Protein AF-A0A966WHK3-F1 (afdb_monomer)

Nearest PDB structures (foldseek):
  3blx-assembly6_P  TM=6.405E-01  e=2.473E+00  Saccharomyces cerevisiae
  3blx-assembly1_D  TM=6.076E-01  e=2.832E+00  Saccharomyces cerevisiae
  5grh-assembly1_A  TM=6.487E-01  e=8.372E+00  Homo sapiens

Mean predicted aligned error: 7.24 Å

Foldseek 3Di:
DAAEAEAEDADPDPVPDQDPVRVVVLVVCCVVRVRYHYYYDYPVNVLVVCCVPPNDVSSVVVVPDDVDD

Radius of gyration: 14.17 Å; Cα contacts (8 Å, |Δi|>4): 52; chains: 1; bounding box: 31×21×35 Å

pLDDT: mean 80.75, std 10.64, range [43.66, 93.75]

Sequence (69 aa):
MVMQISQIFLTTDPEEKLSPFLKYATSTIDTVFPKANHVIYNNEQLRDFIASVYGEHVLWAYDSLRPFS

Structure (mmCIF, N/CA/C/O backbone):
data_AF-A0A966WHK3-F1
#
_entry.id   AF-A0A966WHK3-F1
#
loop_
_atom_site.group_PDB
_atom_site.id
_atom_site.type_symbol
_atom_site.label_atom_id
_atom_site.label_alt_id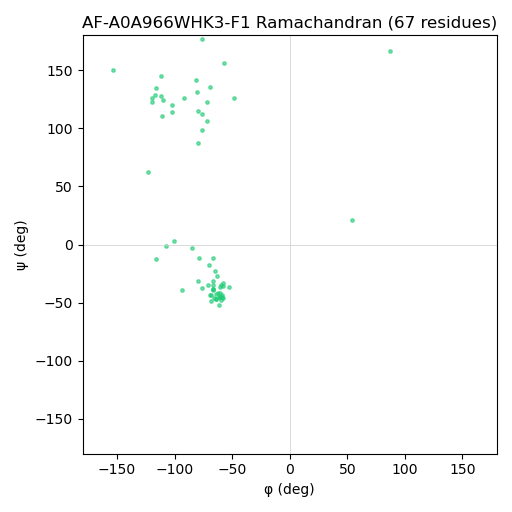
_atom_site.label_comp_id
_atom_site.label_asym_id
_atom_site.label_entity_id
_atom_site.label_seq_id
_atom_site.pdbx_PDB_ins_code
_atom_site.Cartn_x
_atom_site.Cartn_y
_atom_site.Cartn_z
_atom_site.occupancy
_atom_site.B_iso_or_equiv
_atom_site.auth_seq_id
_atom_site.auth_comp_id
_atom_site.auth_asym_id
_atom_site.auth_atom_id
_atom_site.pdbx_PDB_model_num
ATOM 1 N N . MET A 1 1 ? -14.507 -10.253 -12.246 1.00 58.41 1 MET A N 1
ATOM 2 C CA . MET A 1 1 ? -13.728 -9.678 -11.129 1.00 58.41 1 MET A CA 1
ATOM 3 C C . MET A 1 1 ? -12.326 -9.401 -11.631 1.00 58.41 1 MET A C 1
ATOM 5 O O . MET A 1 1 ? -11.744 -10.291 -12.235 1.00 58.41 1 MET A O 1
ATOM 9 N N . VAL A 1 2 ? -11.825 -8.179 -11.452 1.00 70.44 2 VAL A N 1
ATOM 10 C CA . VAL A 1 2 ? -10.421 -7.843 -11.735 1.00 70.44 2 VAL A CA 1
ATOM 11 C C . VAL A 1 2 ? -9.588 -8.295 -10.539 1.00 70.44 2 VAL A C 1
ATOM 13 O O . VAL A 1 2 ? -9.974 -8.039 -9.401 1.00 70.44 2 VAL A O 1
ATOM 16 N N . MET A 1 3 ? -8.491 -9.005 -10.793 1.00 80.12 3 MET A N 1
ATOM 17 C CA . MET A 1 3 ? -7.562 -9.435 -9.748 1.00 80.12 3 MET A CA 1
ATOM 18 C C . MET A 1 3 ? -6.829 -8.205 -9.186 1.00 80.12 3 MET A C 1
ATOM 20 O O . MET A 1 3 ? -6.410 -7.340 -9.952 1.00 80.12 3 MET A O 1
ATOM 24 N N . GLN A 1 4 ? -6.707 -8.105 -7.864 1.00 83.19 4 GLN A N 1
ATOM 25 C CA . GLN A 1 4 ? -5.988 -7.021 -7.184 1.00 83.19 4 GLN A CA 1
ATOM 26 C C . GLN A 1 4 ? -4.738 -7.611 -6.540 1.00 83.19 4 GLN A C 1
ATOM 28 O O . GLN A 1 4 ? -4.838 -8.609 -5.825 1.00 83.19 4 GLN A O 1
ATOM 33 N N . ILE A 1 5 ? -3.579 -7.016 -6.815 1.00 83.62 5 ILE A N 1
ATOM 34 C CA . ILE A 1 5 ? -2.312 -7.406 -6.198 1.00 83.62 5 ILE A CA 1
ATOM 35 C C . ILE A 1 5 ? -1.782 -6.194 -5.442 1.00 83.62 5 ILE A C 1
ATOM 37 O O . ILE A 1 5 ? -1.592 -5.122 -6.014 1.00 83.62 5 ILE A O 1
ATOM 41 N N . SER A 1 6 ? -1.549 -6.366 -4.146 1.00 82.62 6 SER A N 1
ATOM 42 C CA . SER A 1 6 ? -1.004 -5.321 -3.285 1.00 82.62 6 SER A CA 1
ATOM 43 C C . SER A 1 6 ? 0.342 -5.770 -2.742 1.00 82.62 6 SER A C 1
ATOM 45 O O . SER A 1 6 ? 0.455 -6.863 -2.186 1.00 82.62 6 SER A O 1
ATOM 47 N N . GLN A 1 7 ? 1.357 -4.925 -2.899 1.00 80.38 7 GLN A N 1
ATOM 48 C CA . GLN A 1 7 ? 2.665 -5.114 -2.283 1.00 80.38 7 GLN A CA 1
ATOM 49 C C . GLN A 1 7 ? 2.923 -3.973 -1.302 1.00 80.38 7 GLN A C 1
ATOM 51 O O . GLN A 1 7 ? 2.671 -2.808 -1.601 1.00 80.38 7 GLN A O 1
ATOM 56 N N . ILE A 1 8 ? 3.415 -4.320 -0.117 1.00 78.75 8 ILE A N 1
ATOM 57 C CA . ILE A 1 8 ? 3.746 -3.370 0.942 1.00 78.75 8 ILE A CA 1
ATOM 58 C C . ILE A 1 8 ? 5.264 -3.347 1.081 1.00 78.75 8 ILE A C 1
ATOM 60 O O . ILE A 1 8 ? 5.869 -4.391 1.333 1.00 78.75 8 ILE A O 1
ATOM 64 N N . PHE A 1 9 ? 5.869 -2.164 0.961 1.00 76.38 9 PHE A N 1
ATOM 65 C CA . PHE A 1 9 ? 7.283 -1.969 1.272 1.00 76.38 9 PHE A CA 1
ATOM 66 C C . PHE A 1 9 ? 7.430 -1.113 2.522 1.00 76.38 9 PHE A C 1
ATOM 68 O O . PHE A 1 9 ? 7.182 0.091 2.517 1.00 76.38 9 PHE A O 1
ATOM 75 N N . LEU A 1 10 ? 7.889 -1.753 3.596 1.00 72.12 10 LEU A N 1
ATOM 76 C CA . LEU A 1 10 ? 8.280 -1.076 4.826 1.00 72.12 10 LEU A CA 1
ATOM 77 C C . LEU A 1 10 ? 9.680 -0.493 4.623 1.00 72.12 10 LEU A C 1
ATOM 79 O O . LEU A 1 10 ? 10.685 -1.158 4.869 1.00 72.12 10 LEU A O 1
ATOM 83 N N . THR A 1 11 ? 9.742 0.726 4.093 1.00 67.38 11 THR A N 1
ATOM 84 C CA . THR A 1 11 ? 10.991 1.467 3.900 1.00 67.38 11 TH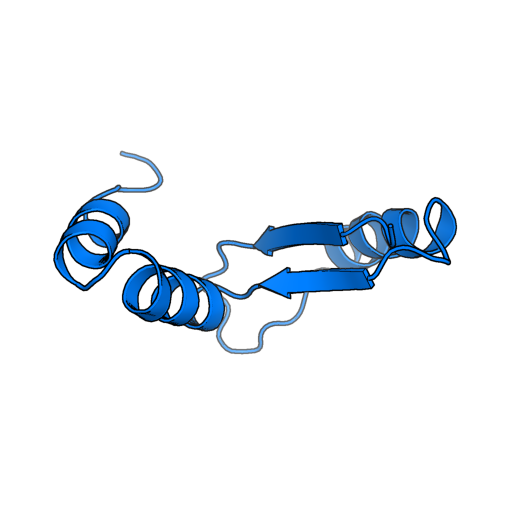R A CA 1
ATOM 85 C C . THR A 1 11 ? 11.046 2.673 4.828 1.00 67.38 11 T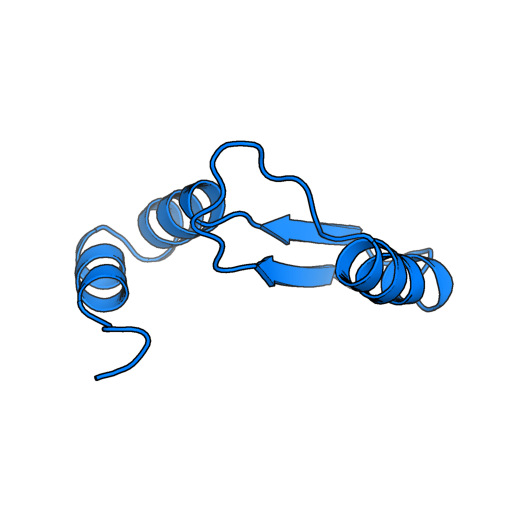HR A C 1
ATOM 87 O O . THR A 1 11 ? 10.030 3.305 5.110 1.00 67.38 11 THR A O 1
ATOM 90 N N . THR A 1 12 ? 12.248 2.989 5.300 1.00 64.25 12 THR A N 1
ATOM 91 C CA . THR A 1 12 ? 12.563 4.247 5.989 1.00 64.25 12 THR A CA 1
ATOM 92 C C . THR A 1 12 ? 13.251 5.249 5.058 1.00 64.25 12 THR A C 1
ATOM 94 O O . THR A 1 12 ? 13.689 6.292 5.529 1.00 64.25 12 THR A O 1
ATOM 97 N N . ASP A 1 13 ? 13.420 4.917 3.771 1.00 66.69 13 ASP A N 1
ATOM 98 C CA . ASP A 1 13 ? 14.020 5.804 2.770 1.00 66.69 13 ASP A CA 1
ATOM 99 C C . ASP A 1 13 ? 13.007 6.887 2.351 1.00 66.69 13 ASP A C 1
ATOM 101 O O . ASP A 1 13 ? 12.007 6.552 1.706 1.00 66.69 13 ASP A O 1
ATOM 105 N N . PRO A 1 14 ? 13.251 8.166 2.694 1.00 58.97 14 PRO A N 1
ATOM 106 C CA . PRO A 1 14 ? 12.343 9.264 2.378 1.00 58.97 14 PRO A CA 1
ATOM 107 C C . PRO A 1 14 ? 12.295 9.600 0.882 1.00 58.97 14 PRO A C 1
ATOM 109 O O . PRO A 1 14 ? 11.365 10.272 0.450 1.00 58.97 14 PRO A O 1
ATOM 112 N N . GLU A 1 15 ? 13.273 9.164 0.079 1.00 64.50 15 GLU A N 1
ATOM 113 C CA . GLU A 1 15 ? 13.247 9.375 -1.373 1.00 64.50 15 GLU A CA 1
ATOM 114 C C . GLU A 1 15 ? 12.450 8.292 -2.116 1.00 64.50 15 GLU A C 1
ATOM 116 O O . GLU A 1 15 ? 12.316 8.369 -3.339 1.00 64.50 15 GLU A O 1
ATOM 121 N N . GLU A 1 16 ? 11.943 7.277 -1.400 1.00 62.44 16 GLU A N 1
ATOM 122 C CA . GLU A 1 16 ? 11.084 6.201 -1.922 1.00 62.44 16 GLU A CA 1
ATOM 123 C C . GLU A 1 16 ? 11.669 5.456 -3.132 1.00 62.44 16 GLU A C 1
ATOM 125 O O . GLU A 1 16 ? 10.972 4.790 -3.908 1.00 62.44 16 GLU A O 1
ATOM 130 N N . LYS A 1 17 ? 12.988 5.535 -3.315 1.00 67.44 17 LYS A N 1
ATOM 131 C CA . LYS A 1 17 ? 13.657 4.894 -4.436 1.00 67.44 17 LYS A CA 1
ATOM 132 C C . LYS A 1 17 ? 13.756 3.409 -4.139 1.00 67.44 17 LYS A C 1
ATOM 134 O O . LYS A 1 17 ? 14.681 2.943 -3.481 1.00 67.44 17 LYS A O 1
ATOM 139 N N . LEU A 1 18 ? 12.828 2.642 -4.712 1.00 73.12 18 LEU A N 1
ATOM 140 C CA . LEU A 1 18 ? 12.990 1.195 -4.823 1.00 73.12 18 LEU A CA 1
ATOM 141 C C . LEU A 1 18 ? 14.393 0.902 -5.372 1.00 73.12 18 LEU A C 1
ATOM 143 O O . LEU A 1 18 ? 14.787 1.428 -6.425 1.00 73.12 18 LEU A O 1
ATOM 147 N N . SER A 1 19 ? 15.144 0.065 -4.655 1.00 79.94 19 SER A N 1
ATOM 148 C CA . SER A 1 19 ? 16.457 -0.379 -5.112 1.00 79.94 19 SER A CA 1
ATOM 149 C C . SER A 1 19 ? 16.329 -1.046 -6.490 1.00 79.94 19 SER A C 1
ATOM 151 O O . SER A 1 19 ? 15.255 -1.553 -6.831 1.00 79.94 19 SER A O 1
ATOM 153 N N . PRO A 1 20 ? 17.396 -1.093 -7.306 1.00 83.00 20 PRO A N 1
ATOM 154 C CA . PRO A 1 20 ? 17.337 -1.740 -8.619 1.00 83.00 20 PRO A CA 1
ATOM 155 C C . PRO A 1 20 ? 16.803 -3.179 -8.556 1.00 83.00 20 PRO A C 1
ATOM 157 O O . PRO A 1 20 ? 16.023 -3.591 -9.411 1.00 83.00 20 PRO A O 1
ATOM 160 N N . PHE A 1 21 ? 17.162 -3.911 -7.497 1.00 83.81 21 PHE A N 1
ATOM 161 C CA . PHE A 1 21 ? 16.649 -5.252 -7.238 1.00 83.81 21 PHE A CA 1
ATOM 162 C C . PHE A 1 21 ? 15.139 -5.260 -6.970 1.00 83.81 21 PHE A C 1
ATOM 164 O O . PHE A 1 21 ? 14.419 -6.059 -7.563 1.00 83.81 21 PHE A O 1
ATOM 171 N N . LEU A 1 22 ? 14.647 -4.359 -6.114 1.00 80.75 22 LEU A N 1
ATOM 172 C CA . LEU A 1 22 ? 13.221 -4.283 -5.803 1.00 80.75 22 LEU A CA 1
ATOM 173 C C . LEU A 1 22 ? 12.395 -3.851 -7.013 1.00 80.75 22 LEU A C 1
ATOM 175 O O . LEU A 1 22 ? 11.351 -4.442 -7.249 1.00 80.75 22 LEU A O 1
ATOM 179 N N . LYS A 1 23 ? 12.887 -2.906 -7.82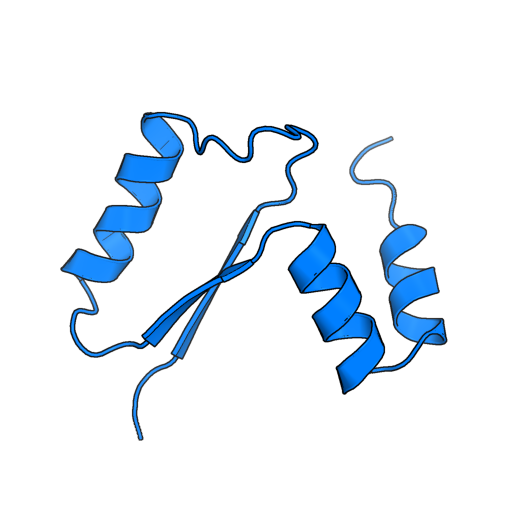4 1.00 83.12 23 LYS A N 1
ATOM 180 C CA . LYS A 1 23 ? 12.238 -2.524 -9.091 1.00 83.12 23 LYS A CA 1
ATOM 181 C C . LYS A 1 23 ? 12.115 -3.703 -10.045 1.00 83.12 23 LYS A C 1
ATOM 183 O O . LYS A 1 23 ? 11.070 -3.892 -10.659 1.00 83.12 23 LYS A O 1
ATOM 188 N N . TYR A 1 24 ? 13.178 -4.497 -10.162 1.00 84.69 24 TYR A N 1
ATOM 189 C CA . TYR A 1 24 ? 13.136 -5.711 -10.965 1.00 84.69 24 TYR A CA 1
ATOM 190 C C . TYR A 1 24 ? 12.086 -6.680 -10.413 1.00 84.69 24 TYR A C 1
ATOM 192 O O . TYR A 1 24 ? 11.187 -7.084 -11.146 1.00 84.69 24 TYR A O 1
ATOM 200 N N . ALA A 1 25 ? 12.136 -6.984 -9.114 1.00 83.50 25 ALA A N 1
ATOM 201 C CA . ALA A 1 25 ? 11.203 -7.906 -8.477 1.00 83.50 25 ALA A CA 1
ATOM 202 C C . ALA A 1 25 ? 9.736 -7.464 -8.630 1.00 83.50 25 ALA A C 1
ATOM 204 O O . ALA A 1 25 ? 8.905 -8.276 -9.031 1.00 83.50 25 ALA A O 1
ATOM 205 N N . THR A 1 26 ? 9.411 -6.191 -8.392 1.00 84.88 26 THR A N 1
ATOM 206 C CA . THR A 1 26 ? 8.035 -5.685 -8.531 1.00 84.88 26 THR A CA 1
ATOM 207 C C . THR A 1 26 ? 7.562 -5.702 -9.983 1.00 84.88 26 THR A C 1
ATOM 209 O O . THR A 1 26 ? 6.433 -6.105 -10.244 1.00 84.88 26 THR A O 1
ATOM 212 N N . SER A 1 27 ? 8.433 -5.390 -10.949 1.00 84.69 27 SER A N 1
ATOM 213 C CA . SER A 1 27 ? 8.076 -5.417 -12.379 1.00 84.69 27 SER A CA 1
ATOM 214 C C . SER A 1 27 ? 7.733 -6.816 -12.913 1.00 84.69 27 SER A C 1
ATOM 216 O O . SER A 1 27 ? 7.006 -6.956 -13.902 1.00 84.69 27 SER A O 1
ATOM 218 N N . THR A 1 28 ? 8.210 -7.881 -12.253 1.00 87.06 28 THR A N 1
ATOM 219 C CA . THR A 1 28 ? 7.824 -9.251 -12.629 1.00 87.06 28 THR A CA 1
ATOM 220 C C . THR A 1 28 ? 6.344 -9.517 -12.364 1.00 87.06 28 THR A C 1
ATOM 222 O O . THR A 1 28 ? 5.716 -10.239 -13.135 1.00 87.06 28 THR A O 1
ATOM 225 N N . ILE A 1 29 ? 5.757 -8.885 -11.342 1.00 85.31 29 ILE A N 1
ATOM 226 C CA . ILE A 1 29 ? 4.327 -8.994 -11.035 1.00 85.31 29 ILE A CA 1
ATOM 227 C C . ILE A 1 29 ? 3.497 -8.377 -12.159 1.00 85.31 29 ILE A C 1
ATOM 229 O O . ILE A 1 29 ? 2.580 -9.029 -12.655 1.00 85.31 29 ILE A O 1
ATOM 233 N N . ASP A 1 30 ? 3.871 -7.185 -12.627 1.00 84.44 30 ASP A N 1
ATOM 234 C CA . ASP A 1 30 ? 3.195 -6.521 -13.751 1.00 84.44 30 ASP A CA 1
ATOM 235 C C . ASP A 1 30 ? 3.274 -7.362 -15.034 1.00 84.44 30 ASP A C 1
ATOM 237 O O . ASP A 1 30 ? 2.318 -7.447 -15.805 1.00 84.44 30 ASP A O 1
ATOM 241 N N . THR A 1 31 ? 4.409 -8.036 -15.237 1.00 86.50 31 THR A N 1
ATOM 242 C CA . THR A 1 31 ? 4.644 -8.902 -16.399 1.00 86.50 31 THR A CA 1
ATOM 243 C C . THR A 1 31 ? 3.781 -10.165 -16.358 1.00 86.50 31 THR A C 1
ATOM 245 O O . THR A 1 31 ? 3.220 -10.570 -17.376 1.00 86.50 31 THR A O 1
ATOM 248 N N . VAL A 1 32 ? 3.670 -10.804 -15.191 1.00 89.75 32 VAL A N 1
ATOM 249 C CA . VAL A 1 32 ? 2.925 -12.063 -15.022 1.00 89.75 32 VAL A CA 1
ATOM 250 C C . VAL A 1 32 ? 1.417 -11.817 -14.926 1.00 89.75 32 VAL A C 1
ATOM 252 O O . VAL A 1 32 ? 0.626 -12.636 -15.397 1.00 89.75 32 VAL A O 1
ATOM 255 N N . PHE A 1 33 ? 1.002 -10.677 -14.369 1.00 86.75 33 PHE A N 1
ATOM 256 C CA . PHE A 1 33 ? -0.398 -10.332 -14.134 1.00 86.75 33 PHE A CA 1
ATOM 257 C C . PHE A 1 33 ? -0.795 -9.006 -14.808 1.00 86.75 33 PHE A C 1
ATOM 259 O O . PHE A 1 33 ? -1.268 -8.090 -14.140 1.00 86.75 33 PHE A O 1
ATOM 266 N N . PRO A 1 34 ? -0.729 -8.902 -16.148 1.00 83.25 34 PRO A N 1
ATOM 267 C CA . PRO A 1 34 ? -0.894 -7.634 -16.875 1.00 83.25 34 PRO A CA 1
ATOM 268 C C . PRO A 1 34 ? -2.302 -7.022 -16.799 1.00 83.25 34 PRO A C 1
ATOM 270 O O . PRO A 1 34 ? -2.524 -5.899 -17.240 1.00 83.25 34 PRO A O 1
ATOM 273 N N . LYS A 1 35 ? -3.288 -7.776 -16.300 1.00 84.94 35 LYS A N 1
ATOM 274 C CA . LYS A 1 35 ? -4.671 -7.313 -16.093 1.00 84.94 35 LYS A CA 1
ATOM 275 C C . LYS A 1 35 ? -5.012 -7.115 -14.619 1.00 84.94 35 LYS A C 1
ATOM 277 O O . LYS A 1 35 ? -6.155 -6.773 -14.316 1.00 84.94 35 LYS A O 1
ATOM 282 N N . ALA A 1 36 ? -4.076 -7.401 -13.717 1.00 83.56 36 ALA A N 1
ATOM 283 C CA . ALA A 1 36 ? -4.259 -7.118 -12.310 1.00 83.56 36 ALA A CA 1
ATOM 284 C C . ALA A 1 36 ? -3.945 -5.647 -12.057 1.00 83.56 36 ALA A C 1
ATOM 286 O O . ALA A 1 36 ? -3.026 -5.082 -12.644 1.00 83.56 36 ALA A O 1
ATOM 287 N N . ASN A 1 37 ? -4.718 -5.027 -11.177 1.00 80.06 37 ASN A N 1
ATOM 288 C CA . ASN A 1 37 ? -4.347 -3.722 -10.663 1.00 80.06 37 ASN A CA 1
ATOM 289 C C . ASN A 1 37 ? -3.288 -3.943 -9.580 1.00 80.06 37 ASN A C 1
ATOM 291 O O . ASN A 1 37 ? -3.566 -4.604 -8.574 1.00 80.06 37 ASN A O 1
ATOM 295 N N . HIS A 1 38 ? -2.080 -3.453 -9.836 1.00 84.44 38 HIS A N 1
ATOM 296 C CA . HIS A 1 38 ? -0.944 -3.587 -8.941 1.00 84.44 38 HIS A CA 1
ATOM 297 C C . HIS A 1 38 ? -0.727 -2.274 -8.191 1.00 84.44 38 HIS A C 1
ATOM 299 O O . HIS A 1 38 ? -0.508 -1.228 -8.800 1.00 84.44 38 HIS A O 1
ATOM 305 N N . VAL A 1 39 ? -0.813 -2.331 -6.863 1.00 81.00 39 VAL A N 1
ATOM 306 C CA . VAL A 1 39 ? -0.597 -1.172 -5.992 1.00 81.00 39 VAL A CA 1
ATOM 307 C C . VAL A 1 39 ? 0.571 -1.455 -5.065 1.00 81.00 39 VAL A C 1
ATOM 309 O O . VAL A 1 39 ? 0.582 -2.457 -4.345 1.00 81.00 39 VAL A O 1
ATOM 312 N N . ILE A 1 40 ? 1.541 -0.547 -5.083 1.00 80.06 40 ILE A N 1
ATOM 313 C CA . ILE A 1 40 ? 2.679 -0.552 -4.175 1.00 80.06 40 ILE A CA 1
ATOM 314 C C . ILE A 1 40 ? 2.411 0.501 -3.102 1.00 80.06 40 ILE A C 1
ATOM 316 O O . ILE A 1 40 ? 2.358 1.686 -3.417 1.00 80.06 40 ILE A O 1
ATOM 320 N N . TYR A 1 41 ? 2.232 0.062 -1.857 1.00 76.50 41 TYR A N 1
ATOM 321 C CA . TYR A 1 41 ? 2.038 0.951 -0.714 1.00 76.50 41 TYR A CA 1
ATOM 322 C C . TYR A 1 41 ? 3.382 1.258 -0.055 1.00 76.50 41 TYR A C 1
ATOM 324 O O . TYR A 1 41 ? 4.114 0.337 0.335 1.00 76.50 41 TYR A O 1
ATOM 332 N N . ASN A 1 42 ? 3.684 2.547 0.093 1.00 77.62 42 ASN A N 1
ATOM 333 C CA . ASN A 1 42 ? 4.729 3.013 1.000 1.00 77.62 42 ASN A CA 1
ATOM 334 C C . ASN A 1 42 ? 4.231 2.962 2.464 1.00 77.62 42 ASN A C 1
ATOM 336 O O . ASN A 1 42 ? 3.077 2.616 2.744 1.00 77.62 42 ASN A O 1
ATOM 340 N N . ASN A 1 43 ? 5.108 3.292 3.415 1.00 80.00 43 ASN A N 1
ATOM 341 C CA . ASN A 1 43 ? 4.768 3.2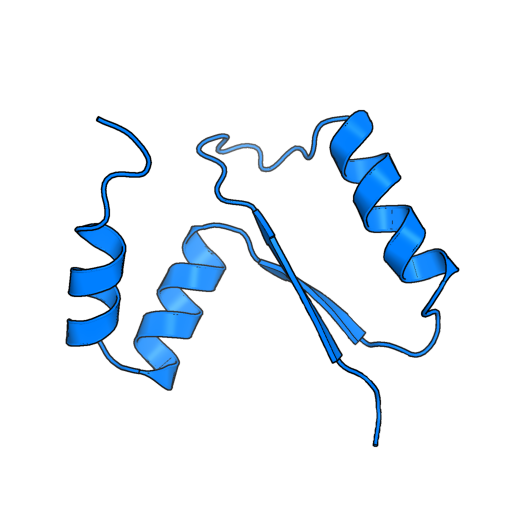05 4.834 1.00 80.00 43 ASN A CA 1
ATOM 342 C C . ASN A 1 43 ? 3.674 4.211 5.250 1.00 80.00 43 ASN A C 1
ATOM 344 O O . ASN A 1 43 ? 2.800 3.852 6.032 1.00 80.00 43 ASN A O 1
ATOM 348 N N . GLU A 1 44 ? 3.670 5.439 4.721 1.00 83.44 44 GLU A N 1
ATOM 349 C CA . GLU A 1 44 ? 2.621 6.432 5.020 1.00 83.44 44 GLU A CA 1
ATOM 350 C C . GLU A 1 44 ? 1.264 6.030 4.435 1.00 83.44 44 GLU A C 1
ATOM 352 O O . GLU A 1 44 ? 0.279 5.961 5.161 1.00 83.44 44 GLU A O 1
ATOM 357 N N . GLN A 1 45 ? 1.218 5.649 3.161 1.00 84.81 45 GLN A N 1
ATOM 358 C CA . GLN A 1 45 ? 0.019 5.168 2.477 1.00 84.81 45 GLN A CA 1
ATOM 359 C C . GLN A 1 45 ? -0.575 3.941 3.171 1.00 84.81 45 GLN A C 1
ATOM 361 O O . GLN A 1 45 ? -1.795 3.787 3.220 1.00 84.81 45 GLN A O 1
ATOM 366 N N . LEU A 1 46 ? 0.269 3.060 3.717 1.00 84.88 46 LEU A N 1
ATOM 367 C CA . LEU A 1 46 ? -0.194 1.938 4.524 1.00 84.88 46 LEU A CA 1
ATOM 368 C C . LEU A 1 46 ? -0.795 2.406 5.854 1.00 84.88 46 LEU A C 1
ATOM 370 O O . LEU A 1 46 ? -1.851 1.907 6.237 1.00 84.88 46 LEU A O 1
ATOM 374 N N . ARG A 1 47 ? -0.160 3.356 6.550 1.00 88.31 47 ARG A N 1
ATOM 375 C CA . ARG A 1 47 ? -0.698 3.933 7.793 1.00 88.31 47 ARG A CA 1
ATOM 376 C C . ARG A 1 47 ? -2.051 4.605 7.546 1.00 88.31 47 ARG A C 1
ATOM 378 O O . ARG A 1 47 ? -2.996 4.324 8.278 1.00 88.31 47 ARG A O 1
ATOM 385 N N . ASP A 1 48 ? -2.169 5.391 6.478 1.00 90.06 48 ASP A N 1
ATOM 386 C CA . ASP A 1 48 ? -3.413 6.050 6.061 1.00 90.06 48 ASP A CA 1
ATOM 387 C C . ASP A 1 48 ? -4.503 5.032 5.701 1.00 90.06 48 ASP A C 1
ATOM 389 O O . ASP A 1 48 ? -5.669 5.168 6.088 1.00 90.06 48 ASP A O 1
ATOM 393 N N . PHE A 1 49 ? -4.133 3.964 4.991 1.00 88.00 49 PHE A N 1
ATOM 394 C CA . PHE A 1 49 ? -5.042 2.861 4.695 1.00 88.00 49 PHE A CA 1
ATOM 395 C C . PHE A 1 49 ? -5.528 2.174 5.978 1.00 88.00 49 PHE A C 1
ATOM 397 O O . PHE A 1 49 ? -6.724 1.933 6.136 1.00 88.00 49 PHE A O 1
ATOM 404 N N . ILE A 1 50 ? -4.627 1.893 6.923 1.00 90.38 50 ILE A N 1
ATOM 405 C CA . ILE A 1 50 ? -4.992 1.251 8.188 1.00 90.38 50 ILE A CA 1
ATOM 406 C C . ILE A 1 50 ? -5.927 2.152 9.001 1.00 90.38 50 ILE A C 1
ATOM 408 O O . ILE A 1 50 ? -6.969 1.683 9.460 1.00 90.38 50 ILE A O 1
ATOM 412 N N . ALA A 1 51 ? -5.597 3.438 9.136 1.00 93.44 51 ALA A N 1
ATOM 413 C CA . ALA A 1 51 ? -6.426 4.403 9.851 1.00 93.44 51 ALA A CA 1
ATOM 414 C C . ALA A 1 51 ? -7.818 4.538 9.222 1.00 93.44 51 ALA A C 1
ATOM 416 O O . ALA A 1 51 ? -8.822 4.502 9.932 1.00 93.44 51 ALA A O 1
ATOM 417 N N . SER A 1 52 ? -7.894 4.636 7.891 1.00 93.75 52 SER A N 1
ATOM 418 C CA . SER A 1 52 ? -9.166 4.826 7.184 1.00 93.75 52 SER A CA 1
ATOM 419 C C . SER A 1 52 ? -10.071 3.592 7.196 1.00 93.75 52 SER A C 1
ATOM 421 O O . SER A 1 52 ? -11.290 3.740 7.265 1.00 93.75 52 SER A O 1
ATOM 423 N N . VAL A 1 53 ? -9.506 2.381 7.144 1.00 93.25 53 VAL A N 1
ATOM 424 C CA . VAL A 1 53 ? -10.291 1.136 7.058 1.00 93.25 53 VAL A CA 1
ATOM 425 C C . VAL A 1 53 ? -10.570 0.523 8.428 1.00 93.25 53 VAL A C 1
ATOM 427 O O . VAL A 1 53 ? -11.665 0.010 8.658 1.00 93.25 53 VAL A O 1
ATOM 430 N N . TYR A 1 54 ? -9.599 0.565 9.341 1.00 91.94 54 TYR A N 1
ATOM 431 C CA . TYR A 1 54 ? -9.658 -0.144 10.624 1.00 91.94 54 TYR A CA 1
ATOM 432 C C . TYR A 1 54 ? -9.660 0.790 11.842 1.00 91.94 54 TYR A C 1
ATOM 434 O O . TYR A 1 54 ? -9.986 0.355 12.947 1.00 91.94 54 TYR A O 1
ATOM 442 N N . GLY A 1 55 ? -9.360 2.077 11.652 1.00 92.75 55 GLY A N 1
ATOM 443 C CA . GLY A 1 55 ? -9.367 3.093 12.700 1.00 92.75 55 GLY A CA 1
ATOM 444 C C . GLY A 1 55 ? -8.051 3.221 13.473 1.00 92.75 55 GLY A C 1
ATOM 445 O O . GLY A 1 55 ? -7.175 2.355 13.447 1.00 92.75 55 GLY A O 1
ATOM 446 N N . GLU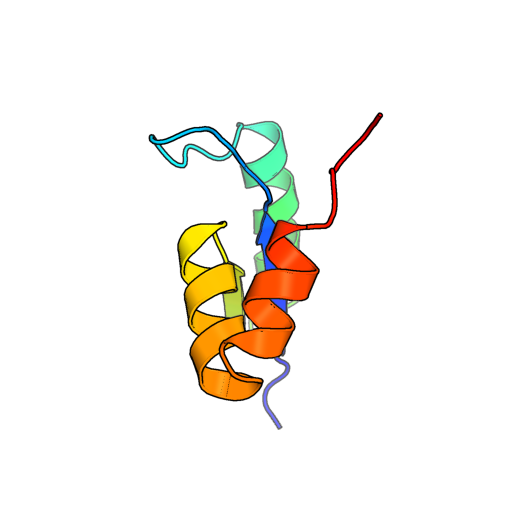 A 1 56 ? -7.951 4.315 14.231 1.00 92.56 56 GLU A N 1
ATOM 447 C CA . GLU A 1 56 ? -6.735 4.747 14.946 1.00 92.56 56 GLU A CA 1
ATOM 448 C C . GLU A 1 56 ? -6.177 3.716 15.938 1.00 92.56 56 GLU A C 1
ATOM 450 O O . GLU A 1 56 ? -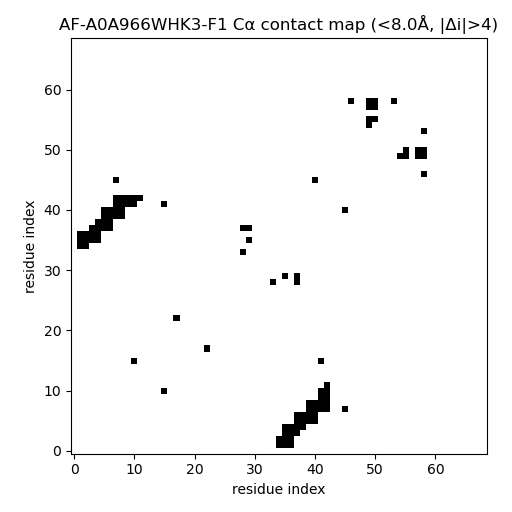4.969 3.603 16.120 1.00 92.56 56 GLU A O 1
ATOM 455 N N . HIS A 1 57 ? -7.038 2.923 16.578 1.00 93.00 57 HIS A N 1
ATOM 456 C CA . HIS A 1 57 ? -6.600 1.908 17.540 1.00 93.00 57 HIS A CA 1
ATOM 457 C C . HIS A 1 57 ? -5.795 0.773 16.881 1.00 93.00 57 HIS A C 1
ATOM 459 O O . HIS A 1 57 ? -4.851 0.260 17.483 1.00 93.00 57 HIS A O 1
ATOM 465 N N . VAL A 1 58 ? -6.135 0.401 15.641 1.00 92.81 58 VAL A N 1
ATOM 466 C CA . VAL A 1 58 ? -5.381 -0.596 14.867 1.00 92.81 58 VAL A CA 1
ATOM 467 C C . VAL A 1 58 ? -4.096 0.016 14.323 1.00 92.81 58 VAL A C 1
ATOM 469 O O . VAL A 1 58 ? -3.061 -0.646 14.361 1.00 92.81 58 VAL A O 1
ATOM 472 N N . LEU A 1 59 ? -4.129 1.284 13.897 1.00 92.50 59 LEU A N 1
ATOM 473 C CA . LEU A 1 59 ? -2.915 2.013 13.521 1.00 92.50 59 LEU A CA 1
ATOM 474 C C . LEU A 1 59 ? -1.922 2.072 14.692 1.00 92.50 59 LEU A C 1
ATOM 476 O O . LEU A 1 59 ? -0.750 1.757 14.514 1.00 92.50 59 LEU A O 1
ATOM 480 N N . TRP A 1 60 ? -2.389 2.383 15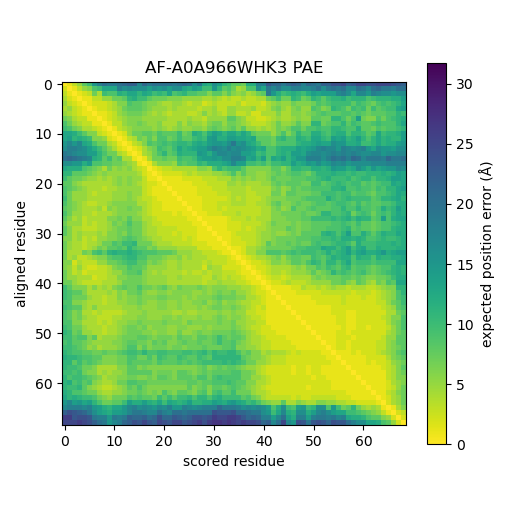.902 1.00 91.56 60 TRP A N 1
ATOM 481 C CA . TRP A 1 60 ? -1.545 2.395 17.097 1.00 91.56 60 TRP A CA 1
ATOM 482 C C . TRP A 1 60 ? -0.921 1.023 17.392 1.00 91.56 60 TRP A C 1
ATOM 484 O O . TRP A 1 60 ? 0.262 0.930 17.733 1.00 91.56 60 TRP A O 1
ATOM 494 N N . ALA A 1 61 ? -1.698 -0.055 17.244 1.00 91.06 61 ALA A N 1
ATOM 495 C CA . ALA A 1 61 ? -1.193 -1.413 17.424 1.00 91.06 61 ALA A CA 1
ATOM 496 C C . ALA A 1 61 ? -0.130 -1.760 16.371 1.00 91.06 61 ALA A C 1
ATOM 498 O O . ALA A 1 61 ? 0.906 -2.320 16.722 1.00 91.06 61 ALA A O 1
ATOM 499 N N . TYR A 1 62 ? -0.365 -1.386 15.110 1.00 88.69 62 TYR A N 1
ATOM 500 C CA . TYR A 1 62 ? 0.592 -1.535 14.015 1.00 88.69 62 TYR A CA 1
ATOM 501 C C . TYR A 1 62 ? 1.892 -0.764 14.286 1.00 88.69 62 TYR A C 1
ATOM 503 O O . TYR A 1 62 ? 2.970 -1.345 14.209 1.00 88.69 62 TYR A O 1
ATOM 511 N N . ASP A 1 63 ? 1.797 0.499 14.703 1.00 87.38 63 ASP A N 1
ATOM 512 C CA . ASP A 1 63 ? 2.948 1.346 15.045 1.00 87.38 63 ASP A CA 1
ATOM 513 C C . ASP A 1 63 ? 3.759 0.813 16.232 1.00 87.38 63 ASP A C 1
ATOM 515 O O . ASP A 1 63 ? 4.959 1.067 16.352 1.00 87.38 63 ASP A O 1
ATOM 519 N N . SER A 1 64 ? 3.107 0.060 17.117 1.00 88.75 64 SER A N 1
ATOM 520 C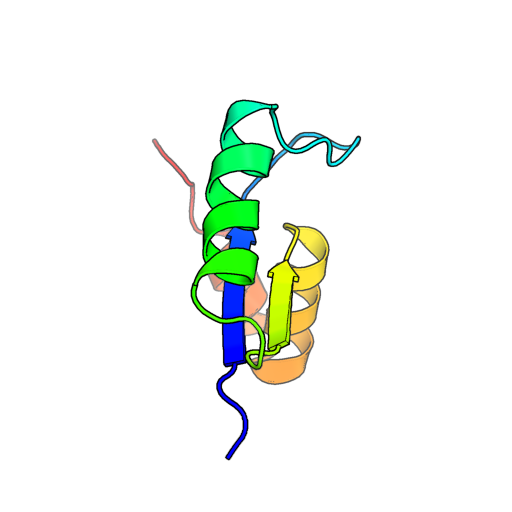 CA . SER A 1 64 ? 3.743 -0.568 18.275 1.00 88.75 64 SER A CA 1
ATOM 521 C C . SER A 1 64 ? 4.517 -1.843 17.916 1.00 88.75 64 SER A C 1
ATOM 523 O O . SER A 1 64 ? 5.291 -2.339 18.742 1.00 88.75 64 SER A O 1
ATOM 525 N N . LEU A 1 65 ? 4.346 -2.381 16.702 1.00 84.06 65 LEU A N 1
ATOM 526 C CA . LEU A 1 65 ? 5.125 -3.516 16.213 1.00 84.06 65 LEU A CA 1
ATOM 527 C C . LEU A 1 65 ? 6.555 -3.050 15.916 1.00 84.06 65 LEU A C 1
ATOM 529 O O . LEU A 1 65 ? 6.822 -2.375 14.924 1.00 84.06 65 LEU A O 1
ATOM 533 N N . ARG A 1 66 ? 7.511 -3.430 16.769 1.00 62.25 66 ARG A N 1
ATOM 534 C CA . ARG A 1 66 ? 8.934 -3.230 16.470 1.00 62.25 66 ARG A CA 1
ATOM 535 C C . ARG A 1 66 ? 9.352 -4.214 15.379 1.00 62.25 66 ARG A C 1
ATOM 537 O O . ARG A 1 66 ? 9.220 -5.415 15.615 1.00 62.25 66 ARG A O 1
ATOM 544 N N . PRO A 1 67 ? 9.878 -3.749 14.228 1.00 63.88 67 PRO A N 1
ATOM 545 C CA . PRO A 1 67 ? 10.177 -4.645 13.117 1.00 63.88 67 PRO A CA 1
ATOM 546 C C . PRO A 1 67 ? 11.188 -5.726 13.497 1.00 63.88 67 PRO A C 1
ATOM 548 O O . PRO A 1 67 ? 11.030 -6.856 13.061 1.00 63.88 67 PRO A O 1
ATOM 551 N N . PHE A 1 68 ? 12.161 -5.421 14.360 1.00 54.41 68 PHE A N 1
ATOM 552 C CA . PHE A 1 68 ? 13.083 -6.383 14.967 1.00 54.41 68 PHE A CA 1
ATOM 553 C C . PHE A 1 68 ? 13.571 -5.829 16.317 1.00 54.41 68 PHE A C 1
ATOM 555 O O . PHE A 1 68 ? 13.621 -4.608 16.499 1.00 54.41 68 PHE A O 1
ATOM 562 N N . SER A 1 69 ? 13.882 -6.721 17.262 1.00 43.66 69 SER A N 1
ATOM 563 C CA . SER A 1 69 ? 14.526 -6.391 18.539 1.00 43.66 69 SER A CA 1
ATOM 564 C C . SER A 1 69 ? 16.030 -6.594 18.474 1.00 43.66 69 SER A C 1
ATOM 566 O O . SER A 1 69 ? 16.471 -7.429 17.654 1.00 43.66 69 SER A O 1
#

Solvent-accessible surface area (backbone atoms only — not comparable to full-atom values): 4307 Å² total; per-residue (Å²): 134,78,52,77,44,79,46,80,49,91,62,89,60,89,81,68,71,68,49,75,66,52,48,52,59,56,50,50,52,52,68,76,39,75,75,39,53,75,45,78,34,47,50,65,58,45,48,52,48,37,33,73,75,67,29,65,72,51,35,54,54,56,71,65,56,68,93,72,134

Secondary structure (DSSP, 8-state):
---EEEEE-----TT----HHHHHHHHHHHHH-TTSEEEEE-HHHHHHHHHHHH-HHHHHHHHT--S--